Protein AF-A0A2E6GXX8-F1 (afdb_monomer)

Radius of gyration: 25.69 Å; Cα contacts (8 Å, |Δi|>4): 64; chains: 1; bounding box: 54×49×66 Å

Nearest PDB structures (foldseek):
  6nly-assembly1_B  TM=4.252E-01  e=6.163E+00  Homo sapiens

Structure (mmCIF, N/CA/C/O backbone):
data_AF-A0A2E6GXX8-F1
#
_entry.id   AF-A0A2E6GXX8-F1
#
loop_
_atom_site.group_PDB
_atom_site.id
_atom_site.type_symbol
_atom_site.label_atom_id
_atom_site.label_alt_id
_atom_site.label_comp_id
_atom_site.label_asym_id
_atom_site.label_entity_id
_atom_site.label_seq_id
_atom_site.pdbx_PDB_ins_code
_atom_site.Cartn_x
_atom_site.Cartn_y
_atom_site.Cartn_z
_atom_site.occupancy
_atom_site.B_iso_or_equiv
_atom_site.auth_seq_id
_atom_site.auth_comp_id
_atom_site.auth_asym_id
_atom_site.auth_atom_id
_atom_site.pdbx_PDB_model_num
ATOM 1 N N . MET A 1 1 ? 13.614 -35.971 -38.056 1.00 44.84 1 MET A N 1
ATOM 2 C CA . MET A 1 1 ? 14.114 -36.300 -36.705 1.00 44.84 1 MET A CA 1
ATOM 3 C C . MET A 1 1 ? 13.908 -35.064 -35.861 1.00 44.84 1 MET A C 1
ATOM 5 O O . MET A 1 1 ? 14.421 -34.023 -36.242 1.00 44.84 1 MET A O 1
ATOM 9 N N . GLU A 1 2 ? 13.120 -35.156 -34.796 1.00 42.50 2 GLU A N 1
ATOM 10 C CA . GLU A 1 2 ? 12.993 -34.081 -33.809 1.00 42.50 2 GLU A CA 1
ATOM 11 C C . GLU A 1 2 ? 13.906 -34.407 -32.629 1.00 42.50 2 GLU A C 1
ATOM 13 O O . GLU A 1 2 ? 13.917 -35.542 -32.151 1.00 42.50 2 GLU A O 1
ATOM 18 N N . VAL A 1 3 ? 14.711 -33.434 -32.208 1.00 65.88 3 VAL A N 1
ATOM 19 C CA . VAL A 1 3 ? 15.616 -33.561 -31.063 1.00 65.88 3 VAL A CA 1
ATOM 20 C C . VAL A 1 3 ? 15.004 -32.772 -29.916 1.00 65.88 3 VAL A C 1
ATOM 22 O O . VAL A 1 3 ? 14.798 -31.565 -30.022 1.00 65.88 3 VAL A O 1
ATOM 25 N N . LEU A 1 4 ? 14.680 -33.470 -28.833 1.00 60.56 4 LEU A N 1
ATOM 26 C CA . LEU A 1 4 ? 14.109 -32.887 -27.626 1.00 60.56 4 LEU A CA 1
ATOM 27 C C . LEU A 1 4 ? 15.276 -32.475 -26.720 1.00 60.56 4 LEU A C 1
ATOM 29 O O . LEU A 1 4 ? 15.968 -33.342 -26.198 1.00 60.56 4 LEU A O 1
ATOM 33 N N . GLN A 1 5 ? 15.532 -31.170 -26.594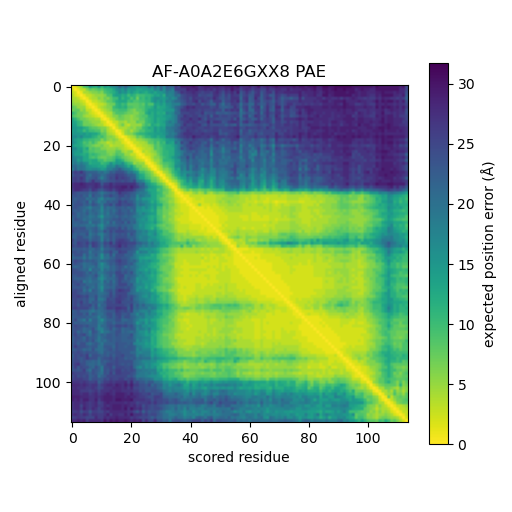 1.00 66.19 5 GLN A N 1
ATOM 34 C CA . GLN A 1 5 ? 16.590 -30.636 -25.726 1.00 66.19 5 GLN A CA 1
ATOM 35 C C . GLN A 1 5 ? 16.023 -30.298 -24.344 1.00 66.19 5 GLN A C 1
ATOM 37 O O . GLN A 1 5 ? 15.041 -29.560 -24.226 1.00 66.19 5 GLN A O 1
ATOM 42 N N . GLY A 1 6 ? 16.627 -30.861 -23.299 1.00 69.00 6 GLY A N 1
ATOM 43 C CA . GLY A 1 6 ? 16.283 -30.619 -21.904 1.00 69.00 6 GLY A CA 1
ATOM 44 C C . GLY A 1 6 ? 16.942 -29.354 -21.354 1.00 69.00 6 GLY A C 1
ATOM 45 O O . GLY A 1 6 ? 18.006 -28.932 -21.791 1.00 69.00 6 GLY A O 1
ATOM 46 N N . MET A 1 7 ? 16.332 -28.743 -20.336 1.00 68.25 7 MET A N 1
ATOM 47 C CA . MET A 1 7 ? 16.825 -27.479 -19.763 1.00 68.25 7 MET A CA 1
ATOM 48 C C . MET A 1 7 ? 18.191 -27.598 -19.064 1.00 68.25 7 MET A C 1
ATOM 50 O O . MET A 1 7 ? 18.892 -26.601 -18.922 1.00 68.25 7 MET A O 1
ATOM 54 N N . ASN A 1 8 ? 18.569 -28.809 -18.648 1.00 73.12 8 ASN A N 1
ATOM 55 C CA . ASN A 1 8 ? 19.858 -29.093 -18.013 1.00 73.12 8 ASN A CA 1
ATOM 56 C C . ASN A 1 8 ? 20.920 -29.584 -19.004 1.00 73.12 8 ASN A C 1
ATOM 58 O O . ASN A 1 8 ? 22.028 -29.904 -18.578 1.00 73.12 8 ASN A O 1
ATOM 62 N N . ASP A 1 9 ? 20.587 -29.685 -20.291 1.00 72.88 9 ASP A N 1
ATOM 63 C CA . ASP A 1 9 ? 21.536 -30.163 -21.286 1.00 72.88 9 ASP A CA 1
ATOM 64 C C . ASP A 1 9 ? 22.608 -29.097 -21.536 1.00 72.88 9 ASP A C 1
ATOM 66 O O . ASP A 1 9 ? 22.378 -27.888 -21.418 1.00 72.88 9 ASP A O 1
ATOM 70 N N . GLU A 1 10 ? 23.815 -29.539 -21.869 1.00 66.62 10 GLU A N 1
ATOM 71 C CA . GLU A 1 10 ? 24.898 -28.635 -22.226 1.00 66.62 10 GLU A CA 1
ATOM 72 C C . GLU A 1 10 ? 24.638 -28.078 -23.634 1.00 66.62 10 GLU A C 1
ATOM 74 O O . GLU A 1 10 ? 24.620 -28.807 -24.624 1.00 66.62 10 GLU A O 1
ATOM 79 N N . HIS A 1 11 ? 24.369 -26.773 -23.721 1.00 70.38 11 HIS A N 1
ATOM 80 C CA . HIS A 1 11 ? 24.016 -26.100 -24.973 1.00 70.38 11 HIS A CA 1
ATOM 81 C C . HIS A 1 11 ? 25.249 -25.421 -25.586 1.00 70.38 11 HIS A C 1
ATOM 83 O O . HIS A 1 11 ? 25.339 -24.190 -25.607 1.00 70.38 11 HIS A O 1
ATOM 89 N N . THR A 1 12 ? 26.204 -26.216 -26.067 1.00 68.38 12 THR A N 1
ATOM 90 C CA . THR A 1 12 ? 27.375 -25.734 -26.815 1.00 68.38 12 THR A CA 1
ATOM 91 C C . THR A 1 12 ? 27.111 -25.795 -28.320 1.00 68.38 12 THR A C 1
ATOM 93 O O . THR A 1 12 ? 26.502 -26.735 -28.831 1.00 68.38 12 THR A O 1
ATOM 96 N N . TYR A 1 13 ? 27.518 -24.751 -29.045 1.00 67.94 13 TYR A N 1
ATOM 97 C CA . TYR A 1 13 ? 27.457 -24.701 -30.507 1.00 67.94 13 TYR A CA 1
ATOM 98 C C . TYR A 1 13 ? 28.876 -24.535 -31.047 1.00 67.94 13 TYR A C 1
ATOM 100 O O . TYR A 1 13 ? 29.575 -23.608 -30.639 1.00 67.94 13 TYR A O 1
ATOM 108 N N . HIS A 1 14 ? 29.282 -25.423 -31.953 1.00 71.38 14 HIS A N 1
ATOM 109 C CA . HIS A 1 14 ? 30.540 -25.331 -32.690 1.00 71.38 14 HIS A CA 1
ATOM 110 C C . HIS A 1 14 ? 30.227 -24.963 -34.140 1.00 71.38 14 HIS A C 1
ATOM 112 O O . HIS A 1 14 ? 29.315 -25.547 -34.727 1.00 71.38 14 HIS A O 1
ATOM 118 N N . ASP A 1 15 ? 30.950 -23.999 -34.702 1.00 68.81 15 ASP A N 1
ATOM 119 C CA . ASP A 1 15 ? 30.890 -23.726 -36.139 1.00 68.81 15 ASP A CA 1
ATOM 120 C C . ASP A 1 15 ? 31.824 -24.647 -36.945 1.00 68.81 15 ASP A C 1
ATOM 122 O O . ASP A 1 15 ? 32.600 -25.426 -36.384 1.00 68.81 15 ASP A O 1
ATOM 126 N N . ASP A 1 16 ? 31.728 -24.574 -38.276 1.00 67.94 16 ASP A N 1
ATOM 127 C CA . ASP A 1 16 ? 32.470 -25.429 -39.216 1.00 67.94 16 ASP A CA 1
ATOM 128 C C . ASP A 1 16 ? 34.002 -25.243 -39.135 1.00 67.94 16 ASP A C 1
ATOM 130 O O . ASP A 1 16 ? 34.759 -26.068 -39.650 1.00 67.94 16 ASP A O 1
ATOM 134 N N . GLU A 1 17 ? 34.468 -24.187 -38.462 1.00 70.88 17 GLU A N 1
ATOM 135 C CA . GLU A 1 17 ? 35.883 -23.871 -38.235 1.00 70.88 17 GLU A CA 1
ATOM 136 C C . GLU A 1 17 ? 36.353 -24.243 -36.812 1.00 70.88 17 GLU A C 1
ATOM 138 O O . GLU A 1 17 ? 37.527 -24.074 -36.474 1.00 70.88 17 GLU A O 1
ATOM 143 N N . GLY A 1 18 ? 35.467 -24.819 -35.988 1.00 72.56 18 GLY A N 1
ATOM 144 C CA . GLY A 1 18 ? 35.772 -25.339 -34.653 1.00 72.56 18 GLY A CA 1
ATOM 145 C C . GLY A 1 18 ? 35.679 -24.315 -33.519 1.00 72.56 18 GLY A C 1
ATOM 146 O O . GLY A 1 18 ? 36.101 -24.612 -32.398 1.00 72.56 18 GLY A O 1
ATOM 147 N N . LEU A 1 19 ? 35.129 -23.124 -33.763 1.00 66.69 19 LEU A N 1
ATOM 148 C CA . LEU A 1 19 ? 34.945 -22.099 -32.740 1.00 66.69 19 LEU A CA 1
ATOM 149 C C . LEU A 1 19 ? 33.697 -22.409 -31.897 1.00 66.69 19 LEU A C 1
ATOM 151 O O . LEU A 1 19 ? 32.585 -22.567 -32.403 1.00 66.69 19 LEU A O 1
ATOM 155 N N . GLU A 1 20 ? 33.889 -22.501 -30.580 1.00 73.44 20 GLU A N 1
ATOM 156 C CA . GLU A 1 20 ? 32.821 -22.748 -29.608 1.00 73.44 20 GLU A CA 1
ATOM 157 C C . GLU A 1 20 ? 32.138 -21.433 -29.199 1.00 73.44 20 GLU A C 1
ATOM 159 O O . GLU A 1 20 ? 32.747 -20.551 -28.583 1.00 73.44 20 GLU A O 1
ATOM 164 N N . TRP A 1 21 ? 30.844 -21.313 -29.492 1.00 69.12 21 TRP A N 1
ATOM 165 C CA . TRP A 1 21 ? 30.027 -20.162 -29.120 1.00 69.12 21 TRP A CA 1
ATOM 166 C C . TRP A 1 21 ? 29.308 -20.410 -27.790 1.00 69.12 21 TRP A C 1
ATOM 168 O O . TRP A 1 21 ? 28.384 -21.222 -27.698 1.00 69.12 21 TRP A O 1
ATOM 178 N N . LYS A 1 22 ? 29.695 -19.663 -26.748 1.00 67.62 22 LYS A N 1
ATOM 179 C CA . LYS A 1 22 ? 29.049 -19.717 -25.426 1.00 67.62 22 LYS A CA 1
ATOM 180 C C . LYS A 1 22 ? 27.850 -18.776 -25.368 1.00 67.62 22 LYS A C 1
ATOM 182 O O . LYS A 1 22 ? 27.983 -17.572 -25.582 1.00 67.62 22 LYS A O 1
ATOM 187 N N . ARG A 1 23 ? 26.671 -19.308 -25.029 1.00 68.25 23 ARG A N 1
ATOM 188 C CA . ARG A 1 23 ? 25.471 -18.492 -24.791 1.00 68.25 23 ARG A CA 1
ATOM 189 C C . ARG A 1 23 ? 25.634 -17.691 -23.502 1.00 68.25 23 ARG A C 1
ATOM 191 O O . ARG A 1 23 ? 25.691 -18.259 -22.414 1.00 68.25 23 ARG A O 1
ATOM 198 N N . LEU A 1 24 ? 25.676 -16.367 -23.619 1.00 64.69 24 LEU A N 1
ATOM 199 C CA . LEU A 1 24 ? 25.651 -15.469 -22.471 1.00 64.69 24 LEU A CA 1
ATOM 200 C C . LEU A 1 24 ? 24.194 -15.106 -22.158 1.00 64.69 24 LEU A C 1
ATOM 202 O O . LEU A 1 24 ? 23.594 -14.272 -22.835 1.00 64.69 24 LEU A O 1
ATOM 206 N N . PHE A 1 25 ? 23.609 -15.728 -21.135 1.00 62.12 25 PHE A N 1
ATOM 207 C CA . PHE A 1 25 ? 22.312 -15.302 -20.611 1.00 62.12 25 PHE A CA 1
ATOM 208 C C . PHE A 1 25 ? 22.508 -14.025 -19.791 1.00 62.12 25 PHE A C 1
ATOM 210 O O . PHE A 1 25 ? 22.696 -14.062 -18.577 1.00 62.12 25 PHE A O 1
ATOM 217 N N . CYS A 1 26 ? 22.515 -12.876 -20.464 1.00 60.59 26 CYS A N 1
ATOM 218 C CA . CYS A 1 26 ? 22.377 -11.610 -19.764 1.00 60.59 26 CYS A CA 1
ATOM 219 C C . CYS A 1 26 ? 20.944 -11.537 -19.232 1.00 60.59 26 CYS A C 1
ATOM 221 O O . CYS A 1 26 ? 19.993 -11.771 -19.983 1.00 60.59 26 CYS A O 1
ATOM 223 N N . LEU A 1 27 ? 20.778 -11.226 -17.943 1.00 58.50 27 LEU A N 1
ATOM 224 C CA . LEU A 1 27 ? 19.471 -10.808 -17.449 1.00 58.50 27 LEU A CA 1
ATOM 225 C C . LEU A 1 27 ? 19.040 -9.636 -18.334 1.00 58.50 27 LEU A C 1
ATOM 227 O O . LEU A 1 27 ? 19.834 -8.701 -18.482 1.00 58.50 27 LEU A O 1
ATOM 231 N N . PRO A 1 28 ? 17.847 -9.666 -18.955 1.00 64.50 28 PRO A N 1
ATOM 232 C CA . PRO A 1 28 ? 17.393 -8.506 -19.690 1.00 64.50 28 PRO A CA 1
ATOM 233 C C . PRO A 1 28 ? 17.481 -7.332 -18.720 1.00 64.50 28 PRO A C 1
ATOM 235 O O . PRO A 1 28 ? 16.946 -7.403 -17.612 1.00 64.50 28 PRO A O 1
ATOM 238 N N . GLN A 1 29 ? 18.153 -6.254 -19.122 1.00 56.00 29 GLN A N 1
ATOM 239 C CA . GLN A 1 29 ? 18.040 -4.954 -18.463 1.00 56.00 29 GLN A CA 1
ATOM 240 C C . GLN A 1 29 ? 16.636 -4.395 -18.734 1.00 56.00 29 GLN A C 1
ATOM 242 O O . GLN A 1 29 ? 16.454 -3.274 -19.193 1.00 56.00 29 GLN A O 1
ATOM 247 N N . LEU A 1 30 ? 15.611 -5.197 -18.454 1.00 51.78 30 LEU A N 1
ATOM 248 C CA . LEU A 1 30 ? 14.346 -4.701 -17.990 1.00 51.78 30 LEU A CA 1
ATOM 249 C C . LEU A 1 30 ? 14.691 -3.975 -16.697 1.00 51.78 30 LEU A C 1
ATOM 251 O O . LEU A 1 30 ? 14.741 -4.551 -15.612 1.00 51.78 30 LEU A O 1
ATOM 255 N N . ALA A 1 31 ? 14.919 -2.673 -16.828 1.00 49.81 31 ALA A N 1
ATOM 256 C CA . ALA A 1 31 ? 14.430 -1.757 -15.829 1.00 49.81 31 ALA A CA 1
ATOM 257 C C . ALA A 1 31 ? 12.914 -1.988 -15.767 1.00 49.81 31 ALA A C 1
ATOM 259 O O . ALA A 1 31 ? 12.124 -1.246 -16.342 1.00 49.81 31 ALA A O 1
ATOM 260 N N . CYS A 1 32 ? 12.493 -3.070 -15.105 1.00 49.19 32 CYS A N 1
ATOM 261 C CA . CYS A 1 32 ? 11.236 -3.054 -14.404 1.00 49.19 32 CYS A CA 1
ATOM 262 C C . CYS A 1 32 ? 11.397 -1.829 -13.528 1.00 49.19 32 CYS A C 1
ATOM 264 O O . CYS A 1 32 ? 12.202 -1.834 -12.596 1.00 49.19 32 CYS A O 1
ATOM 266 N N . GLU A 1 33 ? 10.744 -0.741 -13.905 1.00 48.09 33 GLU A N 1
ATOM 267 C CA . GLU A 1 33 ? 10.603 0.454 -13.101 1.00 48.09 33 GLU A CA 1
ATOM 268 C C . GLU A 1 33 ? 9.784 0.093 -11.847 1.00 48.09 33 GLU A C 1
ATOM 270 O O . GLU A 1 33 ? 8.745 0.673 -11.529 1.00 48.09 33 GLU A O 1
ATOM 275 N N . GLN A 1 34 ? 10.294 -0.843 -11.047 1.00 50.56 34 GLN A N 1
ATOM 276 C CA . GLN A 1 34 ? 10.217 -0.822 -9.606 1.00 50.56 34 GLN A CA 1
ATOM 277 C C . GLN A 1 34 ? 10.975 0.446 -9.191 1.00 50.56 34 GLN A C 1
ATOM 279 O O . GLN A 1 34 ? 12.075 0.417 -8.648 1.00 50.56 34 GLN A O 1
ATOM 284 N N . ILE A 1 35 ? 10.404 1.605 -9.535 1.00 55.50 35 ILE A N 1
ATOM 285 C CA . ILE A 1 35 ? 10.753 2.886 -8.956 1.00 55.50 35 ILE A CA 1
ATOM 286 C C . ILE A 1 35 ? 10.574 2.624 -7.473 1.00 55.50 35 ILE A C 1
ATOM 288 O O . ILE A 1 35 ? 9.438 2.475 -7.004 1.00 55.50 35 ILE A O 1
ATOM 292 N N . ASN A 1 36 ? 11.708 2.452 -6.797 1.00 65.50 36 ASN A N 1
ATOM 293 C CA . ASN A 1 36 ? 11.843 2.327 -5.361 1.00 65.50 36 ASN A CA 1
ATOM 294 C C . ASN A 1 36 ? 11.380 3.654 -4.768 1.00 65.50 36 ASN A C 1
ATOM 296 O O . ASN A 1 36 ? 12.180 4.508 -4.398 1.00 65.50 36 ASN A O 1
ATOM 300 N N . ILE A 1 37 ? 10.068 3.869 -4.776 1.00 77.06 37 ILE A N 1
ATOM 301 C CA . ILE A 1 37 ? 9.456 4.954 -4.037 1.00 77.06 37 ILE A CA 1
ATOM 302 C C . ILE A 1 37 ? 9.663 4.618 -2.574 1.00 77.06 37 ILE A C 1
ATOM 304 O O . ILE A 1 37 ? 9.416 3.484 -2.158 1.00 77.06 37 ILE A O 1
ATOM 308 N N . ASP A 1 38 ? 10.115 5.605 -1.809 1.00 83.50 38 ASP A N 1
ATOM 309 C CA . ASP A 1 38 ? 10.153 5.474 -0.366 1.00 83.50 38 ASP A CA 1
ATOM 310 C C . ASP A 1 38 ? 8.736 5.139 0.135 1.00 83.50 38 ASP A C 1
ATOM 312 O O . ASP A 1 38 ? 7.819 5.942 -0.062 1.00 83.50 38 ASP A O 1
ATOM 316 N N . PRO A 1 39 ? 8.520 3.983 0.794 1.00 85.00 39 PRO A N 1
ATOM 317 C CA . PRO A 1 39 ? 7.204 3.604 1.292 1.00 85.00 39 PRO A CA 1
ATOM 318 C C . PRO A 1 39 ? 6.584 4.627 2.251 1.00 85.00 39 PRO A C 1
ATOM 320 O O . PRO A 1 39 ? 5.380 4.563 2.503 1.00 85.00 39 PRO A O 1
ATOM 323 N N . TRP A 1 40 ? 7.378 5.548 2.799 1.00 88.00 40 TRP A N 1
ATOM 324 C CA . TRP A 1 40 ? 6.922 6.605 3.700 1.00 88.00 40 TRP A CA 1
ATOM 325 C C . TRP A 1 40 ? 6.554 7.919 2.997 1.00 88.00 40 TRP A C 1
ATOM 327 O O . TRP A 1 40 ? 5.887 8.757 3.610 1.00 88.00 40 TRP A O 1
ATOM 337 N N . ASP A 1 41 ? 6.924 8.109 1.728 1.00 89.38 41 ASP A N 1
ATOM 338 C CA . ASP A 1 41 ? 6.638 9.346 1.002 1.00 89.38 41 ASP A CA 1
ATOM 339 C C . ASP A 1 41 ? 5.255 9.319 0.337 1.00 89.38 41 ASP A C 1
ATOM 341 O O . ASP A 1 41 ? 5.018 8.712 -0.712 1.00 89.38 41 ASP A O 1
ATOM 345 N N . ASN A 1 42 ? 4.322 10.055 0.941 1.00 87.62 42 ASN A N 1
ATOM 346 C CA . ASN A 1 42 ? 2.976 10.204 0.410 1.00 87.62 42 ASN A CA 1
ATOM 347 C C . ASN A 1 42 ? 2.935 10.972 -0.922 1.00 87.62 42 ASN A C 1
ATOM 349 O O . ASN A 1 42 ? 2.097 10.657 -1.765 1.00 87.62 42 ASN A O 1
ATOM 353 N N . LYS A 1 43 ? 3.819 11.952 -1.145 1.00 89.69 43 LYS A N 1
ATOM 354 C CA . LYS A 1 43 ? 3.779 12.769 -2.368 1.00 89.69 43 LYS A CA 1
ATOM 355 C C . LYS A 1 43 ? 4.178 11.942 -3.581 1.00 89.69 43 LYS A C 1
ATOM 357 O O . LYS A 1 43 ? 3.480 11.971 -4.594 1.00 89.69 43 LYS A O 1
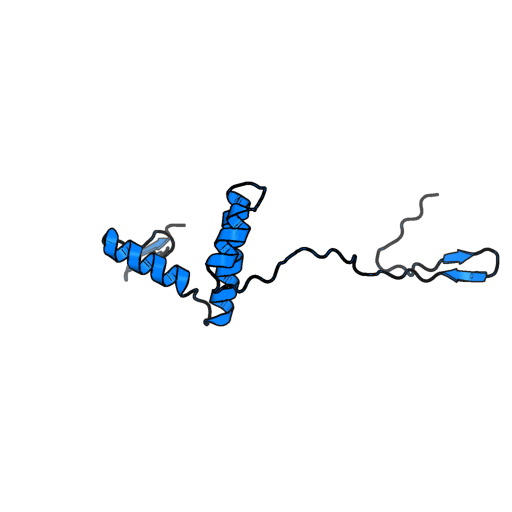ATOM 362 N N . ALA A 1 44 ? 5.254 11.169 -3.453 1.00 87.31 44 ALA A N 1
ATOM 363 C CA . ALA A 1 44 ? 5.688 10.253 -4.497 1.00 87.31 44 ALA A CA 1
ATOM 364 C C . ALA A 1 44 ? 4.620 9.188 -4.798 1.00 87.31 44 ALA A C 1
ATOM 366 O O . ALA A 1 44 ? 4.347 8.912 -5.968 1.00 87.31 44 ALA A O 1
ATOM 367 N N . PHE A 1 45 ? 3.944 8.659 -3.769 1.00 88.75 45 PHE A N 1
ATOM 368 C CA . PHE A 1 45 ? 2.812 7.747 -3.957 1.00 88.75 45 PHE A CA 1
ATOM 369 C C . PHE A 1 45 ? 1.670 8.385 -4.762 1.00 88.75 45 PHE A C 1
ATOM 371 O O . PHE A 1 45 ? 1.198 7.786 -5.729 1.00 88.75 45 PHE A O 1
ATOM 378 N N . VAL A 1 46 ? 1.238 9.599 -4.405 1.00 89.19 46 VAL A N 1
ATOM 379 C CA . VAL A 1 46 ? 0.155 10.312 -5.109 1.00 89.19 46 VAL A CA 1
ATOM 380 C C . VAL A 1 46 ? 0.538 10.600 -6.559 1.00 89.19 46 VAL A C 1
ATOM 382 O O . VAL A 1 46 ? -0.263 10.374 -7.460 1.00 89.19 46 VAL A O 1
ATOM 385 N N . HIS A 1 47 ? 1.771 11.047 -6.804 1.00 88.12 47 HIS A N 1
ATOM 386 C CA . HIS A 1 47 ? 2.245 11.317 -8.159 1.00 88.12 47 HIS A CA 1
ATOM 387 C C . HIS A 1 47 ? 2.260 10.046 -9.017 1.00 88.12 47 HIS A C 1
ATOM 389 O O . HIS A 1 47 ? 1.759 10.050 -10.140 1.00 88.12 47 HIS A O 1
ATOM 395 N N . LYS A 1 48 ? 2.783 8.935 -8.480 1.00 84.75 48 LYS A N 1
ATOM 396 C CA . LYS A 1 48 ? 2.833 7.663 -9.208 1.00 84.75 48 LYS A CA 1
ATOM 397 C C . LYS A 1 48 ? 1.445 7.091 -9.457 1.00 84.75 48 LYS A C 1
ATOM 399 O O . LYS A 1 48 ? 1.159 6.715 -10.584 1.00 84.75 48 LYS A O 1
ATOM 404 N N . THR A 1 49 ? 0.578 7.061 -8.447 1.00 85.94 49 THR A N 1
ATOM 405 C CA . THR A 1 49 ? -0.792 6.541 -8.599 1.00 85.94 49 THR A CA 1
ATOM 406 C C . THR A 1 49 ? -1.667 7.422 -9.487 1.00 85.94 49 THR A C 1
ATOM 408 O O . THR A 1 49 ? -2.492 6.891 -10.220 1.00 85.94 49 THR A O 1
ATOM 411 N N . GLY A 1 50 ? -1.453 8.741 -9.496 1.00 84.81 50 GLY A N 1
ATOM 412 C CA . GLY A 1 50 ? -2.134 9.662 -10.410 1.00 84.81 50 GLY A CA 1
ATOM 413 C C . GLY A 1 50 ? -1.665 9.551 -11.865 1.00 84.81 50 GLY A C 1
ATOM 414 O O . GLY A 1 50 ? -2.457 9.762 -12.779 1.00 84.81 50 GLY A O 1
ATOM 415 N N . ALA A 1 51 ? -0.396 9.198 -12.091 1.00 84.69 51 ALA A N 1
ATOM 416 C CA . ALA A 1 51 ? 0.165 8.969 -13.425 1.00 84.69 51 ALA A CA 1
ATOM 417 C C . ALA A 1 51 ? 0.019 7.513 -13.915 1.00 84.69 51 ALA A C 1
ATOM 419 O O . ALA A 1 51 ? 0.297 7.228 -15.083 1.00 84.69 51 ALA A O 1
ATOM 420 N N . MET A 1 52 ? -0.389 6.589 -13.038 1.00 81.75 52 MET A N 1
ATOM 421 C CA . MET A 1 52 ? -0.503 5.165 -13.338 1.00 81.75 52 MET A CA 1
ATOM 422 C C . MET A 1 52 ? -1.594 4.934 -14.385 1.00 81.75 52 MET A C 1
ATOM 424 O O . MET A 1 52 ? -2.7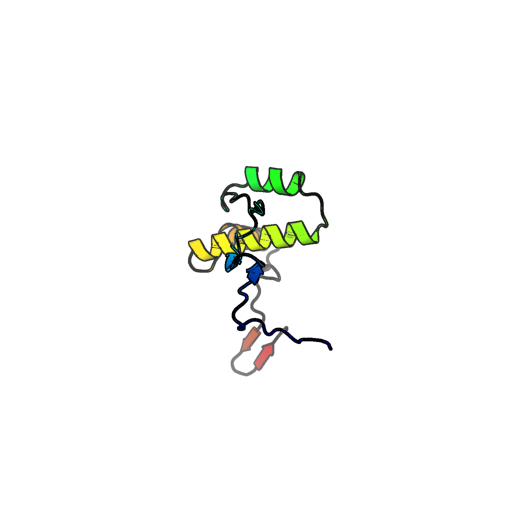68 5.226 -14.166 1.00 81.75 52 MET A O 1
ATOM 428 N N . LYS A 1 53 ? -1.200 4.396 -15.540 1.00 79.44 53 LYS A N 1
ATOM 429 C CA . LYS A 1 53 ? -2.129 3.955 -16.583 1.00 79.44 53 LYS A CA 1
ATOM 430 C C . LYS A 1 53 ? -2.467 2.491 -16.314 1.00 79.44 53 LYS A C 1
ATOM 432 O O . LYS A 1 53 ? -1.589 1.646 -16.444 1.00 79.44 53 LYS A O 1
ATOM 437 N N . GLY A 1 54 ? -3.701 2.201 -15.914 1.00 77.88 54 GLY A N 1
ATOM 438 C CA . GLY A 1 54 ? -4.108 0.848 -15.532 1.00 77.88 54 GLY A CA 1
ATOM 439 C C . GLY A 1 54 ? -5.506 0.795 -14.926 1.00 77.88 54 GLY A C 1
ATOM 440 O O . GLY A 1 54 ? -6.258 1.772 -14.981 1.00 77.88 54 GLY A O 1
ATOM 441 N N . ASN A 1 55 ? -5.853 -0.359 -14.363 1.00 86.62 55 ASN A N 1
ATOM 442 C CA . ASN A 1 55 ? -7.107 -0.560 -13.649 1.00 86.62 55 ASN A CA 1
ATOM 443 C C . ASN A 1 55 ? -6.973 -0.102 -12.188 1.00 86.62 55 ASN A C 1
ATOM 445 O O . ASN A 1 55 ? -5.883 -0.045 -11.622 1.00 86.62 55 ASN A O 1
ATOM 449 N N . TYR A 1 56 ? -8.103 0.158 -11.530 1.00 84.31 56 TYR A N 1
ATOM 450 C CA . TYR A 1 56 ? -8.129 0.458 -10.098 1.00 84.31 56 TYR A CA 1
ATOM 451 C C . TYR A 1 56 ? -7.511 -0.670 -9.249 1.00 84.31 56 TYR A C 1
ATOM 453 O O . TYR A 1 56 ? -6.937 -0.399 -8.197 1.00 84.31 56 TYR A O 1
ATOM 461 N N . GLY A 1 57 ? -7.578 -1.920 -9.724 1.00 88.00 57 GLY A N 1
ATOM 462 C CA . GLY A 1 57 ? -6.907 -3.063 -9.095 1.00 88.00 57 GLY A CA 1
ATOM 463 C C . GLY A 1 57 ? -5.395 -2.874 -8.974 1.00 88.00 57 GLY A C 1
ATOM 464 O O . GLY A 1 57 ? -4.858 -3.031 -7.884 1.00 88.00 57 GLY A O 1
ATOM 465 N N . ASP A 1 58 ? -4.735 -2.406 -10.034 1.00 85.38 58 ASP A N 1
ATOM 466 C CA . ASP A 1 58 ? -3.278 -2.228 -10.045 1.00 85.38 58 ASP A CA 1
ATOM 467 C C . ASP A 1 58 ? -2.832 -1.168 -9.021 1.00 85.38 58 ASP A C 1
ATOM 469 O O . ASP A 1 58 ? -1.781 -1.284 -8.389 1.00 85.38 58 ASP A O 1
ATOM 473 N N . LEU A 1 59 ? -3.665 -0.143 -8.803 1.00 88.31 59 LEU A N 1
ATOM 474 C CA . LEU A 1 59 ? -3.452 0.860 -7.759 1.00 88.31 59 LEU A CA 1
ATOM 475 C C . LEU A 1 59 ? -3.572 0.247 -6.359 1.00 88.31 59 LEU A C 1
ATOM 477 O O . LEU A 1 59 ? -2.777 0.573 -5.471 1.00 88.31 59 LEU A O 1
ATOM 481 N N . LEU A 1 60 ? -4.567 -0.619 -6.146 1.00 89.50 60 LEU A N 1
ATOM 482 C CA . LEU A 1 60 ? -4.756 -1.306 -4.870 1.00 89.50 60 LEU A CA 1
ATOM 483 C C . LEU A 1 60 ? -3.591 -2.249 -4.573 1.00 89.50 60 LEU A C 1
ATOM 485 O O . LEU A 1 60 ? -3.070 -2.207 -3.457 1.00 89.50 60 LEU A O 1
ATOM 489 N N . ASP A 1 61 ? -3.148 -3.021 -5.558 1.00 89.69 61 ASP A N 1
ATOM 490 C CA . ASP A 1 61 ? -2.016 -3.937 -5.426 1.00 89.69 61 ASP A CA 1
ATOM 491 C C . ASP A 1 61 ? -0.732 -3.159 -5.118 1.00 89.69 61 ASP A C 1
ATOM 493 O O . ASP A 1 61 ? -0.045 -3.450 -4.138 1.00 89.69 61 ASP A O 1
ATOM 497 N N . TYR A 1 62 ? -0.486 -2.054 -5.830 1.00 88.75 62 TYR A N 1
ATOM 498 C CA . TYR A 1 62 ? 0.645 -1.175 -5.537 1.00 88.75 62 TYR A CA 1
ATOM 499 C C . TYR A 1 62 ? 0.599 -0.599 -4.111 1.00 88.75 62 TYR A C 1
ATOM 501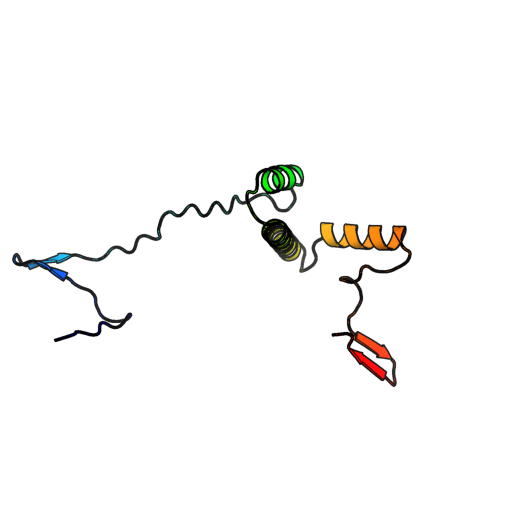 O O . TYR A 1 62 ? 1.615 -0.513 -3.414 1.00 88.75 62 TYR A O 1
ATOM 509 N N . SER A 1 63 ? -0.588 -0.214 -3.635 1.00 89.44 63 SER A N 1
ATOM 510 C CA . SER A 1 63 ? -0.759 0.269 -2.262 1.00 89.44 63 SER A CA 1
ATOM 511 C C . SER A 1 63 ? -0.510 -0.828 -1.215 1.00 89.44 63 SER A C 1
ATOM 513 O O . SER A 1 63 ? 0.037 -0.539 -0.144 1.00 89.44 63 SER A O 1
ATOM 515 N N . ALA A 1 64 ? -0.871 -2.077 -1.531 1.00 90.12 64 ALA A N 1
ATOM 516 C CA . ALA A 1 64 ? -0.649 -3.240 -0.682 1.00 90.12 64 ALA A CA 1
ATOM 517 C C . ALA A 1 64 ? 0.843 -3.585 -0.593 1.00 90.12 64 ALA A C 1
ATOM 519 O O . ALA A 1 64 ? 1.341 -3.786 0.515 1.00 90.12 64 ALA A O 1
ATOM 520 N N . ASP A 1 65 ? 1.574 -3.533 -1.707 1.00 89.75 65 ASP A N 1
ATOM 521 C CA . ASP A 1 65 ? 3.023 -3.759 -1.739 1.00 89.75 65 ASP A CA 1
ATOM 522 C C . ASP A 1 65 ? 3.781 -2.755 -0.866 1.00 89.75 65 ASP A C 1
ATOM 524 O O . ASP A 1 65 ? 4.637 -3.127 -0.060 1.00 89.75 65 ASP A O 1
ATOM 528 N N . LEU A 1 66 ? 3.444 -1.466 -0.963 1.00 90.31 66 LEU A N 1
ATOM 529 C CA . LEU A 1 66 ? 4.054 -0.443 -0.109 1.00 90.31 66 LEU A CA 1
ATOM 530 C C . LEU A 1 66 ? 3.690 -0.636 1.368 1.00 90.31 66 LEU A C 1
ATOM 532 O O . LEU A 1 66 ? 4.514 -0.379 2.248 1.00 90.31 66 LEU A O 1
ATOM 536 N N . SER A 1 67 ? 2.468 -1.094 1.653 1.00 90.12 67 SER A N 1
ATOM 537 C CA . SER A 1 67 ? 2.049 -1.437 3.015 1.00 90.12 67 SER A CA 1
ATOM 538 C C . SER A 1 67 ? 2.849 -2.617 3.566 1.00 90.12 67 SER A C 1
ATOM 540 O O . SER A 1 67 ? 3.345 -2.538 4.690 1.00 90.12 67 SER A O 1
ATOM 542 N N . ALA A 1 68 ? 3.083 -3.654 2.758 1.00 89.94 68 ALA A N 1
ATOM 543 C CA . ALA A 1 68 ? 3.916 -4.795 3.119 1.00 89.94 68 ALA A CA 1
ATOM 544 C C . ALA A 1 68 ? 5.372 -4.380 3.389 1.00 89.94 68 ALA A C 1
ATOM 546 O O . ALA A 1 68 ? 5.956 -4.802 4.386 1.00 89.94 68 ALA A O 1
ATOM 547 N N . GLN A 1 69 ? 5.937 -3.483 2.575 1.00 89.94 69 GLN A N 1
ATOM 548 C CA . GLN A 1 69 ? 7.279 -2.937 2.809 1.00 89.94 69 GLN A CA 1
ATOM 549 C C . GLN A 1 69 ? 7.368 -2.146 4.123 1.00 89.94 69 GLN A C 1
ATOM 551 O O . GLN A 1 69 ? 8.346 -2.282 4.862 1.00 89.94 69 GLN A O 1
ATOM 556 N N . ARG A 1 70 ? 6.352 -1.336 4.455 1.00 91.31 70 ARG A N 1
ATOM 557 C CA . ARG A 1 70 ? 6.292 -0.640 5.755 1.00 91.31 70 ARG A CA 1
ATOM 558 C C . ARG A 1 70 ? 6.157 -1.626 6.909 1.00 91.31 70 ARG A C 1
ATOM 560 O O . ARG A 1 70 ? 6.873 -1.498 7.897 1.00 91.31 70 ARG A O 1
ATOM 567 N N . ALA A 1 71 ? 5.298 -2.633 6.770 1.00 90.94 71 ALA A N 1
ATOM 568 C CA . ALA A 1 71 ? 5.132 -3.680 7.767 1.00 90.94 71 ALA A CA 1
ATOM 569 C C . ALA A 1 71 ? 6.444 -4.438 8.014 1.00 90.94 71 ALA A C 1
ATOM 571 O O . ALA A 1 71 ? 6.829 -4.616 9.166 1.00 90.94 71 ALA A O 1
ATOM 572 N N . GLN A 1 72 ? 7.184 -4.803 6.962 1.00 89.44 72 GLN A N 1
ATOM 573 C CA . GLN A 1 72 ? 8.489 -5.458 7.085 1.00 89.44 72 GLN A CA 1
ATOM 574 C C . GLN A 1 72 ? 9.482 -4.618 7.905 1.00 89.44 72 GLN A C 1
ATOM 576 O O . GLN A 1 72 ? 10.192 -5.160 8.749 1.00 89.44 72 GLN A O 1
ATOM 581 N N . LYS A 1 73 ? 9.496 -3.293 7.708 1.00 88.62 73 LYS A N 1
ATOM 582 C CA . LYS A 1 73 ? 10.361 -2.364 8.458 1.00 88.62 73 LYS A CA 1
ATOM 583 C C . LYS A 1 73 ? 9.917 -2.152 9.913 1.00 88.62 73 LYS A C 1
ATOM 585 O O . LYS A 1 73 ? 10.747 -1.814 10.750 1.00 88.62 73 LYS A O 1
ATOM 590 N N . ASN A 1 74 ? 8.639 -2.375 10.225 1.00 88.31 74 ASN A N 1
ATOM 591 C CA . ASN A 1 74 ? 8.027 -2.061 11.522 1.00 88.31 74 ASN A CA 1
ATOM 592 C C . ASN A 1 74 ? 7.557 -3.299 12.309 1.00 88.31 74 ASN A C 1
ATOM 594 O O . ASN A 1 74 ? 6.666 -3.199 13.151 1.00 88.31 74 ASN A O 1
ATOM 598 N N . GLY A 1 75 ? 8.153 -4.470 12.065 1.00 85.81 75 GLY A N 1
ATOM 599 C CA . GLY A 1 75 ? 7.867 -5.679 12.850 1.00 85.81 75 GLY A CA 1
ATOM 600 C C . GLY A 1 75 ? 6.530 -6.348 12.516 1.00 85.81 75 GLY A C 1
ATOM 601 O O . GLY A 1 75 ? 5.903 -6.950 13.381 1.00 85.81 75 GLY A O 1
ATOM 602 N N . GLY A 1 76 ? 6.086 -6.237 11.264 1.00 86.69 76 GLY A N 1
ATOM 603 C CA . GLY A 1 76 ? 4.891 -6.895 10.730 1.00 86.69 76 GLY A CA 1
ATOM 604 C C . GLY A 1 76 ? 3.629 -6.032 10.716 1.00 86.69 76 GLY A C 1
ATOM 605 O O . GLY A 1 76 ? 2.590 -6.506 10.263 1.00 86.69 76 GLY A O 1
ATOM 606 N N . VAL A 1 77 ? 3.695 -4.772 11.161 1.00 86.69 77 VAL A N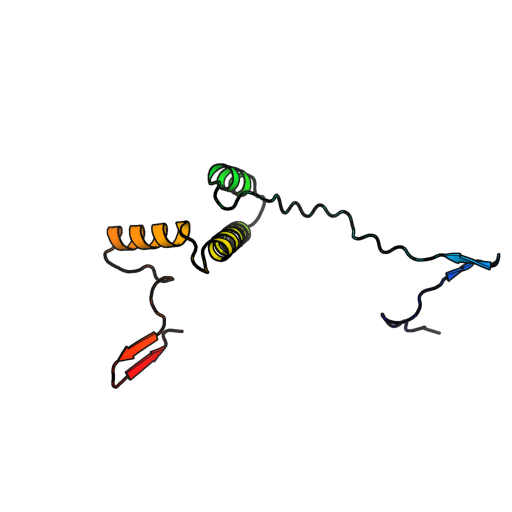 1
ATOM 607 C CA . VAL A 1 77 ? 2.539 -3.861 11.184 1.00 86.69 77 VAL A CA 1
ATOM 608 C C . VAL A 1 77 ? 2.868 -2.562 10.461 1.00 86.69 77 VAL A C 1
ATOM 610 O O . VAL A 1 77 ? 3.845 -1.897 10.789 1.00 86.69 77 VAL A O 1
ATOM 613 N N . ASP A 1 78 ? 2.029 -2.171 9.500 1.00 91.44 78 ASP A N 1
ATOM 614 C CA . ASP A 1 78 ? 2.120 -0.870 8.833 1.00 91.44 78 ASP A CA 1
ATOM 615 C C . ASP A 1 78 ? 1.500 0.236 9.717 1.00 91.44 78 ASP A C 1
ATOM 617 O O . ASP A 1 78 ? 0.279 0.247 9.925 1.00 91.44 78 ASP A O 1
ATOM 621 N N . PRO A 1 79 ? 2.285 1.214 10.215 1.00 91.31 79 PRO A N 1
ATOM 622 C CA . PRO A 1 79 ? 1.758 2.283 11.066 1.00 91.31 79 PRO A CA 1
ATOM 623 C C . PRO A 1 79 ? 0.744 3.186 10.361 1.00 91.31 79 PRO A C 1
ATOM 625 O O . PRO A 1 79 ? -0.164 3.717 11.005 1.00 91.31 79 PRO A O 1
ATOM 628 N N . VAL A 1 80 ? 0.874 3.368 9.042 1.00 91.06 80 VAL A N 1
ATOM 629 C CA . VAL A 1 80 ? -0.049 4.196 8.252 1.00 91.06 80 VAL A CA 1
ATOM 630 C C . VAL A 1 80 ? -1.415 3.521 8.194 1.00 91.06 80 VAL A C 1
ATOM 632 O O . VAL A 1 80 ? -2.442 4.158 8.442 1.00 91.06 80 VAL A O 1
ATOM 635 N N . GLN A 1 81 ? -1.420 2.213 7.933 1.00 90.62 81 GLN A N 1
ATOM 636 C CA . GLN A 1 81 ? -2.634 1.407 7.922 1.00 90.62 81 GLN A CA 1
ATOM 637 C C . GLN A 1 81 ? -3.279 1.348 9.312 1.00 90.62 81 GLN A C 1
ATOM 639 O O . GLN A 1 81 ? -4.490 1.537 9.433 1.00 90.62 81 GLN A O 1
ATOM 644 N N . ARG A 1 82 ? -2.483 1.172 10.375 1.00 92.00 82 ARG A N 1
ATOM 645 C CA . ARG A 1 82 ? -3.000 1.169 11.750 1.00 92.00 82 ARG A CA 1
ATOM 646 C C . ARG A 1 82 ? -3.683 2.490 12.100 1.00 92.00 82 ARG A C 1
ATOM 648 O O . ARG A 1 82 ? -4.826 2.483 12.548 1.00 92.00 82 ARG A O 1
ATOM 655 N N . LYS A 1 83 ? -3.042 3.622 11.791 1.00 92.38 83 LYS A N 1
ATOM 656 C CA . LYS A 1 83 ? -3.625 4.959 11.990 1.00 92.38 83 LYS A CA 1
ATOM 657 C C . LYS A 1 83 ? -4.931 5.137 11.212 1.00 92.38 83 LYS A C 1
ATOM 659 O O . LYS A 1 83 ? -5.862 5.770 11.711 1.00 92.38 83 LYS A O 1
ATOM 664 N N . HIS A 1 84 ? -5.016 4.594 9.997 1.00 90.81 84 HIS A N 1
ATOM 665 C CA . HIS A 1 84 ? -6.250 4.610 9.214 1.00 90.81 84 HIS A CA 1
ATOM 666 C C . HIS A 1 84 ? -7.380 3.843 9.920 1.00 90.81 84 HIS A C 1
ATOM 668 O O . HIS A 1 84 ? -8.490 4.367 10.025 1.00 90.81 84 HIS A O 1
ATOM 674 N N . PHE A 1 85 ? -7.099 2.654 10.462 1.00 91.94 85 PHE A N 1
ATOM 675 C CA . PHE A 1 85 ? -8.081 1.874 11.222 1.00 91.94 85 PHE A CA 1
ATOM 676 C C . PHE A 1 85 ? -8.495 2.554 12.531 1.00 91.94 85 PHE A C 1
ATOM 678 O O . PHE A 1 85 ? -9.691 2.631 12.810 1.00 91.94 85 PHE A O 1
ATOM 685 N N . ASP A 1 86 ? -7.554 3.135 13.277 1.00 92.31 86 ASP A N 1
ATOM 686 C CA . ASP A 1 86 ? -7.862 3.858 14.516 1.00 92.31 86 ASP A CA 1
ATOM 687 C C . ASP A 1 86 ? -8.751 5.090 14.244 1.00 92.31 86 ASP A C 1
ATOM 689 O O . ASP A 1 86 ? -9.688 5.384 14.987 1.00 92.31 86 ASP A O 1
ATOM 693 N N . ASN A 1 87 ? -8.501 5.816 13.149 1.00 92.69 87 ASN A N 1
ATOM 694 C CA . ASN A 1 87 ? -9.345 6.944 12.743 1.00 92.69 87 ASN A CA 1
ATOM 695 C C . ASN A 1 87 ? -10.736 6.494 12.280 1.00 92.69 87 ASN A C 1
ATOM 697 O O . ASN A 1 87 ? -11.728 7.178 12.542 1.00 92.69 87 ASN A O 1
ATOM 701 N N . TYR A 1 88 ? -10.819 5.352 11.595 1.00 90.75 88 TYR A N 1
ATOM 702 C CA . TYR A 1 88 ? -12.092 4.755 11.209 1.00 90.75 88 TYR A CA 1
ATOM 703 C C . TYR A 1 88 ? -12.931 4.395 12.443 1.00 90.75 88 TYR A C 1
ATOM 705 O O . TYR A 1 88 ? -14.116 4.734 12.489 1.00 90.75 88 TYR A O 1
ATOM 713 N N . GLU A 1 89 ? -12.314 3.784 13.457 1.00 92.19 89 GLU A N 1
ATOM 714 C CA . GLU A 1 89 ? -12.963 3.433 14.725 1.00 92.19 89 GLU A CA 1
ATOM 715 C C . GLU A 1 89 ? -13.447 4.678 15.471 1.00 92.19 89 GLU A C 1
ATOM 717 O O . GLU A 1 89 ? -14.599 4.724 15.893 1.00 92.19 89 GLU A O 1
ATOM 722 N N . LYS A 1 90 ? -12.641 5.744 15.528 1.00 92.56 90 LYS A N 1
ATOM 723 C CA . LYS A 1 90 ? -13.063 7.028 16.119 1.00 92.56 90 LYS A CA 1
ATOM 724 C C . LYS A 1 90 ? -14.277 7.645 15.425 1.00 92.56 90 LYS A C 1
ATOM 726 O O . LYS A 1 90 ? -15.093 8.279 16.082 1.00 92.56 90 LYS A O 1
ATOM 731 N N . ARG A 1 91 ? -14.392 7.491 14.102 1.00 91.00 91 ARG A N 1
ATOM 732 C CA . ARG A 1 91 ? -15.484 8.082 13.313 1.00 91.00 91 ARG A CA 1
ATOM 733 C C . ARG A 1 91 ? -16.768 7.256 13.352 1.00 91.00 91 ARG A C 1
ATOM 735 O O . ARG A 1 91 ? -17.850 7.825 13.290 1.00 91.00 91 ARG A O 1
ATOM 742 N N . THR A 1 92 ? -16.650 5.933 13.379 1.00 89.69 92 THR A N 1
ATOM 743 C CA . THR A 1 92 ? -17.793 5.013 13.235 1.00 89.69 92 THR A CA 1
ATOM 744 C C . THR A 1 92 ? -18.192 4.328 14.539 1.00 89.69 92 THR A C 1
ATOM 746 O O . THR A 1 92 ? -19.264 3.737 14.608 1.00 89.69 92 THR A O 1
ATOM 749 N N . GLY A 1 93 ? -17.338 4.378 15.564 1.00 87.81 93 GLY A N 1
ATOM 750 C CA . GLY A 1 93 ? -17.502 3.638 16.815 1.00 87.81 93 GLY A CA 1
ATOM 751 C C . GLY A 1 93 ? -17.231 2.134 16.690 1.00 87.81 93 GLY A C 1
ATOM 752 O O . GLY A 1 93 ? -17.396 1.409 17.667 1.00 87.81 93 GLY A O 1
ATOM 753 N N . ALA A 1 94 ? -16.829 1.644 15.511 1.00 87.44 94 ALA A N 1
ATOM 754 C CA . ALA A 1 94 ? -16.594 0.228 15.254 1.00 87.44 94 ALA A CA 1
ATOM 755 C C . ALA A 1 94 ? -15.249 -0.011 14.558 1.00 87.44 94 ALA A C 1
ATOM 757 O O . ALA A 1 94 ? -14.804 0.777 13.725 1.00 87.44 94 ALA A O 1
ATOM 758 N N . LYS A 1 95 ? -14.617 -1.154 14.848 1.00 88.19 95 LYS A N 1
ATOM 759 C CA . LYS A 1 95 ? -13.377 -1.562 14.173 1.00 88.19 95 LYS A CA 1
ATOM 760 C C . LYS A 1 95 ? -13.591 -1.759 12.675 1.00 88.19 95 LYS A C 1
ATOM 762 O O . LYS A 1 95 ? -14.637 -2.257 12.250 1.00 88.19 95 LYS A O 1
ATOM 767 N N . HIS A 1 96 ? -12.578 -1.424 11.881 1.00 86.25 96 HIS A N 1
ATOM 768 C CA . HIS A 1 96 ? -12.596 -1.659 10.440 1.00 86.25 96 HIS A CA 1
ATOM 769 C C . HIS A 1 96 ? -12.713 -3.162 10.134 1.00 86.25 96 HIS A C 1
ATOM 771 O O . HIS A 1 96 ? -12.119 -3.978 10.832 1.00 86.25 96 HIS A O 1
ATOM 777 N N . ILE A 1 97 ? -13.438 -3.546 9.077 1.00 84.81 97 ILE A N 1
ATOM 778 C CA . ILE A 1 97 ? -13.680 -4.959 8.716 1.00 84.81 97 ILE A CA 1
ATOM 779 C C . ILE A 1 97 ? -12.394 -5.794 8.610 1.00 84.81 97 ILE A C 1
ATOM 781 O O . ILE A 1 97 ? -12.382 -6.949 9.016 1.00 84.81 97 ILE A O 1
ATOM 785 N N . ARG A 1 98 ? -11.301 -5.187 8.131 1.00 83.19 98 ARG A N 1
ATOM 786 C CA . ARG A 1 98 ? -9.979 -5.825 8.014 1.00 83.19 98 ARG A CA 1
ATOM 787 C C . ARG A 1 98 ? -9.182 -5.868 9.327 1.00 83.19 98 ARG A C 1
ATOM 789 O O . ARG A 1 98 ? -8.228 -6.626 9.399 1.00 83.19 98 ARG A O 1
ATOM 796 N N . ASP A 1 99 ? -9.561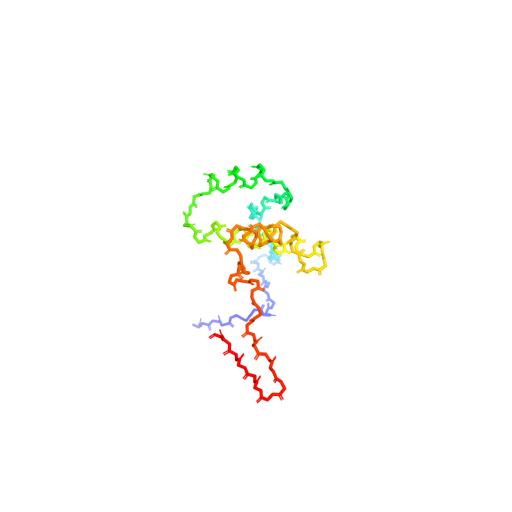 -5.078 10.334 1.00 83.94 99 ASP A N 1
ATOM 797 C CA . ASP A 1 99 ? -8.949 -5.073 11.680 1.00 83.94 99 ASP A CA 1
ATOM 798 C C . ASP A 1 99 ? -9.723 -5.962 12.673 1.00 83.94 99 ASP A C 1
ATOM 800 O O . ASP A 1 99 ? -9.241 -6.290 13.759 1.00 83.94 99 ASP A O 1
ATOM 804 N N . LYS A 1 100 ? -10.954 -6.363 12.327 1.00 80.00 100 LYS A N 1
ATOM 805 C CA . LYS A 1 100 ? -11.747 -7.281 13.149 1.00 80.00 100 LYS A CA 1
ATOM 806 C C . LYS A 1 100 ? -11.106 -8.668 13.146 1.00 80.00 100 LYS A C 1
ATOM 808 O O . LYS A 1 100 ? -10.744 -9.204 12.101 1.00 80.00 100 LYS A O 1
ATOM 813 N N . LYS A 1 101 ? -11.022 -9.278 14.332 1.00 74.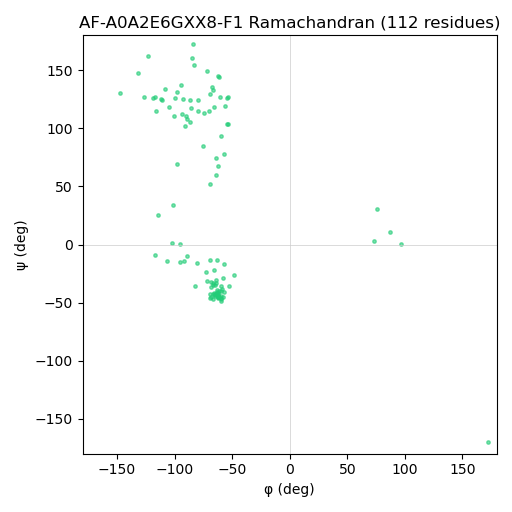25 101 LYS A N 1
ATOM 814 C CA . LYS A 1 101 ? -10.659 -10.692 14.461 1.00 74.25 101 LYS A CA 1
ATOM 815 C C . LYS A 1 101 ? -11.708 -11.525 13.721 1.00 74.25 101 LYS A C 1
ATOM 817 O O . LYS A 1 101 ? -12.897 -11.383 13.991 1.00 74.25 101 LYS A O 1
ATOM 822 N N . LYS A 1 102 ? -11.257 -12.391 12.811 1.00 71.69 102 LYS A N 1
ATOM 823 C CA . LYS A 1 102 ? -12.121 -13.316 12.057 1.00 71.69 102 LYS A CA 1
ATOM 824 C C . LYS A 1 102 ? -12.725 -14.421 12.926 1.00 71.69 102 LYS A C 1
ATOM 826 O O . LYS A 1 102 ? -13.661 -15.089 12.513 1.00 71.69 102 LYS A O 1
ATOM 831 N N . THR A 1 103 ? -12.204 -14.589 14.137 1.00 71.62 103 THR A N 1
ATOM 832 C CA . THR A 1 103 ? -12.639 -15.624 15.067 1.00 71.62 103 THR A CA 1
ATOM 833 C C . THR A 1 103 ? -13.224 -14.980 16.315 1.00 71.62 103 THR A C 1
ATOM 835 O O . THR A 1 103 ? -12.578 -14.148 16.960 1.00 71.62 103 THR A O 1
ATOM 838 N N . ILE A 1 104 ? -14.446 -15.381 16.656 1.00 75.31 104 ILE A N 1
ATOM 839 C CA . ILE A 1 104 ? -15.085 -15.066 17.932 1.00 75.31 104 ILE A CA 1
ATOM 840 C C . ILE A 1 104 ? -14.942 -16.312 18.806 1.00 75.31 104 ILE A C 1
ATOM 842 O O . ILE A 1 104 ? -15.547 -17.344 18.518 1.00 75.31 104 ILE A O 1
ATOM 846 N N . GLU A 1 105 ? -14.115 -16.226 19.848 1.00 71.25 105 GLU A N 1
ATOM 847 C CA . GLU A 1 105 ? -13.896 -17.316 20.804 1.00 71.25 105 GLU A CA 1
ATOM 848 C C . GLU A 1 105 ? -14.490 -16.947 22.165 1.00 71.25 105 GLU A C 1
ATOM 850 O O . GLU A 1 105 ? -14.149 -15.924 22.756 1.00 71.25 105 GLU A O 1
ATOM 855 N N . ASN A 1 106 ? -15.373 -17.806 22.663 1.00 75.44 106 ASN A N 1
ATOM 856 C CA . ASN A 1 106 ? -15.853 -17.841 24.038 1.00 75.44 106 ASN A CA 1
ATOM 857 C C . ASN A 1 106 ? -15.578 -19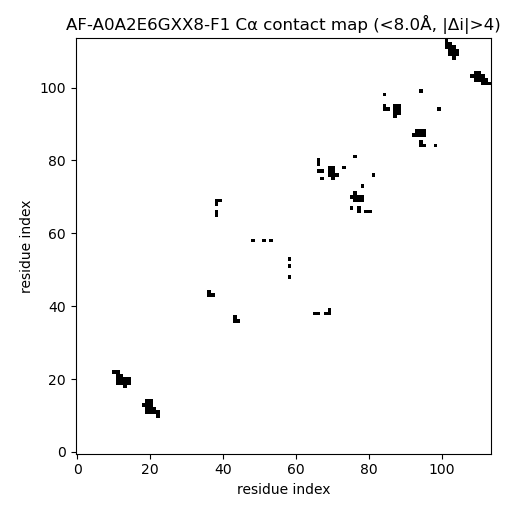.233 24.617 1.00 75.44 106 ASN A C 1
ATOM 859 O O . ASN A 1 106 ? -15.409 -20.194 23.870 1.00 75.44 106 ASN A O 1
ATOM 863 N N . LYS A 1 107 ? -15.612 -19.367 25.952 1.00 76.62 107 LYS A N 1
ATOM 864 C CA . LYS A 1 107 ? -15.331 -20.627 26.678 1.00 76.62 107 LYS A CA 1
ATOM 865 C C . LYS A 1 107 ? -16.072 -21.859 26.122 1.00 76.62 107 LYS A C 1
ATOM 867 O O . LYS A 1 107 ? -15.579 -22.970 26.264 1.00 76.62 107 LYS A O 1
ATOM 872 N N . ASN A 1 108 ? -17.223 -21.651 25.481 1.00 75.50 108 ASN A N 1
ATOM 873 C CA . ASN A 1 108 ? -18.087 -22.715 24.973 1.00 75.50 108 ASN A CA 1
ATOM 874 C C . ASN A 1 108 ? -18.256 -22.716 23.442 1.00 75.50 108 ASN A C 1
ATOM 876 O O . ASN A 1 108 ? -18.891 -23.627 22.923 1.00 75.50 108 ASN A O 1
ATOM 880 N N . ILE A 1 109 ? -17.783 -21.692 22.717 1.00 72.06 109 ILE A N 1
ATOM 881 C CA . ILE A 1 109 ? -18.092 -21.518 21.288 1.00 72.06 109 ILE A CA 1
ATOM 882 C C . ILE A 1 109 ? -16.914 -20.860 20.562 1.00 72.06 109 ILE A C 1
ATOM 884 O O . ILE A 1 109 ? -16.446 -19.799 20.974 1.00 72.06 109 ILE A O 1
ATOM 888 N N . LYS A 1 110 ? -16.502 -21.452 19.437 1.00 78.31 110 LYS A N 1
ATOM 889 C CA . LYS A 1 110 ? -15.592 -20.858 18.452 1.00 78.31 110 LYS A CA 1
ATOM 890 C C . LYS A 1 110 ? -16.342 -20.696 17.133 1.00 78.31 110 LYS A C 1
ATOM 892 O O . LYS A 1 110 ? -16.747 -21.694 16.545 1.00 78.31 110 LYS A O 1
ATOM 897 N N . ILE A 1 111 ? -16.547 -19.456 16.695 1.00 72.88 111 ILE A N 1
ATOM 898 C CA . ILE A 1 111 ? -17.155 -19.141 15.394 1.00 72.88 111 ILE A CA 1
ATOM 899 C C . ILE A 1 111 ? -16.082 -18.515 14.512 1.00 72.88 111 ILE A C 1
ATOM 901 O O . ILE A 1 111 ? -15.446 -17.533 14.904 1.00 72.88 111 ILE A O 1
ATOM 905 N N . ASP A 1 112 ? -15.899 -19.102 13.334 1.00 74.50 112 ASP A N 1
ATOM 906 C CA . ASP A 1 112 ? -15.048 -18.591 12.265 1.00 74.50 112 ASP A CA 1
ATOM 907 C C . ASP A 1 112 ? -15.926 -17.878 11.227 1.00 74.50 112 ASP A C 1
ATOM 909 O O . ASP A 1 112 ? -16.912 -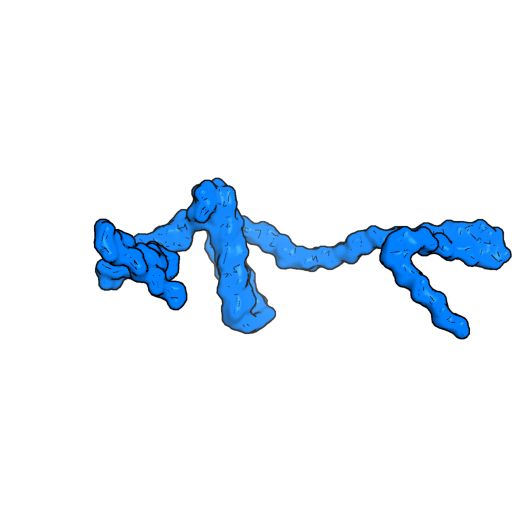18.440 10.754 1.00 74.50 112 ASP A O 1
ATOM 913 N N . LEU A 1 113 ? -15.600 -16.622 10.926 1.00 66.88 113 LEU A N 1
ATOM 914 C CA . LEU A 1 113 ? -16.333 -15.744 10.006 1.00 66.88 113 LEU A CA 1
ATOM 915 C C . LEU A 1 113 ? -15.640 -15.662 8.631 1.00 66.88 113 LEU A C 1
ATOM 917 O O . LEU A 1 113 ? -15.614 -14.586 8.030 1.00 66.88 113 LEU A O 1
ATOM 921 N N . SER A 1 114 ? -15.013 -16.764 8.201 1.00 58.97 114 SER A N 1
ATOM 922 C CA . SER A 1 114 ? -14.262 -16.880 6.941 1.00 58.97 114 SER A CA 1
ATOM 923 C C . SER A 1 114 ? -15.058 -16.467 5.705 1.00 58.97 114 SER A C 1
ATOM 925 O O . SER A 1 114 ? -16.245 -16.849 5.601 1.00 58.97 114 SER A O 1
#

Secondary structure (DSSP, 8-state):
------TTS---EE-TT--EE----PPP----------TT-HHHHHHHHHH--S-HHHHHHHHHHHHHHHHHHTTS--HHHHHHHHHHHHHHSS--TTTS-SEEEETTEEEE--

Solvent-accessible surface area (backbone atoms only — not comparable to full-atom values): 7458 Å² total; per-residue (Å²): 138,88,83,87,83,58,95,84,55,86,78,77,45,68,50,101,86,68,53,75,52,78,80,78,85,67,76,73,84,69,74,67,78,73,70,82,66,60,70,83,44,63,66,61,50,51,54,50,61,72,67,56,85,77,56,73,64,58,53,52,52,54,53,49,54,38,41,49,56,40,7,66,77,56,82,72,47,31,67,70,59,50,52,51,38,55,52,44,21,72,74,69,78,44,74,38,82,90,73,48,74,58,58,53,76,54,101,89,46,78,47,77,70,124

Sequence (114 aa):
MEVLQGMNDEHTYHDDEGLEWKRLFCLPQLACEQINIDPWDNKAFVHKTGAMKGNYGDLLDYSADLSAQRAQKNGGVDPVQRKHFDNYEKRTGAKHIRDKKKTIENKNIKIDLS

Mean predicted aligned error: 13.95 Å

pLDDT: mean 78.16, std 12.73, range [42.5, 92.69]

Foldseek 3Di:
DDDDDDPPDDDWDADPVGDIDDDDPDDPPPPPCPVVDPLPDPVVLCVCLVPDDDDVVVNVVVNVVSQCVCCVVVVNGRPVVVVVQVVVCVVPVDGDPVRDDQWDDDPVDIDGND